Protein AF-A0A1J5VYR6-F1 (afdb_monomer_lite)

pLDDT: mean 88.58, std 11.99, range [33.75, 98.56]

Radius of gyration: 16.96 Å; chains: 1; bounding box: 48×45×44 Å

Sequence (177 aa):
MLTPRQAYAISLQLDLWADTDIAEWLRDPSEPLHEISPFDHFDLRVMMHVGENRAWAEGVRQRCYVISGEIQSGTLPFDRPGPLIDEILIGAALDGAQGLLEDMPELFAKIPSRDGIFDDEHFEIGDDDWDVVAEGFRDACGSDDWEIPLWKWHPLLPWVLTRRPPFTWFDLGGTSE

Secondary structure (DSSP, 8-state):
---HHHHHHHHHHHHHIIIIIHHHHHH---S-GGGSTTGGGS-HHHHHHHTT-HHHHHHHHHHHHHHHHHHHTT--TTSS---HHHHHHHHHHHHHHHHHHHH-GGGTTTSPPEEEEETTEEEEEPTT-HHHHHHHHHHH-S-TTTTTTTSTT-TTHHHHHHHS-GGGTTS------

Foldseek 3Di:
DAWLLLLLLLLVLLCCLLVPFLVVCLVPVPDWPCVTPPNVLFAVVLCVLCGSPNVLSVLLSVLSVVQSVCSVVVNHLLNDQFFLSSLLSSLSSLVSSLVCCVVPVVVCPPPDFDWDADPNDIDGDDPNVSVVVNVVSCVRDPDVCSCVRRDYPRPCVVVCCVVQPSVCSRPRPDDDD

Structure (mmCIF, N/CA/C/O backbone):
data_AF-A0A1J5VYR6-F1
#
_entry.id   AF-A0A1J5VYR6-F1
#
loop_
_atom_site.group_PDB
_atom_site.id
_atom_site.type_symbol
_atom_site.label_atom_id
_atom_site.label_alt_id
_atom_site.label_comp_id
_atom_site.label_asym_id
_atom_site.label_entity_id
_atom_site.label_seq_id
_atom_site.pdbx_PDB_ins_code
_atom_site.Cartn_x
_atom_site.Cartn_y
_atom_site.Cartn_z
_atom_site.occupancy
_atom_site.B_iso_or_equiv
_atom_site.auth_seq_id
_atom_site.auth_comp_id
_atom_site.auth_asym_id
_atom_site.auth_atom_id
_atom_site.pdbx_PDB_model_num
ATOM 1 N N . MET A 1 1 ? 15.113 3.452 -9.839 1.00 70.25 1 MET A N 1
ATOM 2 C CA . MET A 1 1 ? 14.217 3.655 -11.007 1.00 70.25 1 MET A CA 1
ATOM 3 C C . MET A 1 1 ? 13.686 2.280 -11.388 1.00 70.25 1 MET A C 1
ATOM 5 O O . MET A 1 1 ? 14.512 1.436 -11.696 1.00 70.25 1 MET A O 1
ATOM 9 N N . LEU A 1 2 ? 12.374 2.037 -11.303 1.00 83.00 2 LEU A N 1
ATOM 10 C CA . LEU A 1 2 ? 11.783 0.697 -11.476 1.00 83.00 2 LEU A CA 1
ATOM 11 C C . LEU A 1 2 ? 12.037 0.119 -12.881 1.00 83.00 2 LEU A C 1
ATOM 13 O O . LEU A 1 2 ? 11.972 0.853 -13.877 1.00 83.00 2 LEU A O 1
ATOM 17 N N . THR A 1 3 ? 12.298 -1.188 -12.979 1.00 88.25 3 THR A N 1
ATOM 18 C CA . THR A 1 3 ? 12.149 -1.926 -14.245 1.00 88.25 3 THR A CA 1
ATOM 19 C C . THR A 1 3 ? 10.659 -2.167 -14.539 1.00 88.25 3 THR A C 1
ATOM 21 O O . THR A 1 3 ? 9.833 -2.133 -13.621 1.00 88.25 3 THR A O 1
ATOM 24 N N . PRO A 1 4 ? 10.267 -2.437 -15.800 1.00 88.69 4 PRO A N 1
ATOM 25 C CA . PRO A 1 4 ? 8.883 -2.790 -16.125 1.00 88.69 4 PRO A CA 1
ATOM 26 C C . PRO A 1 4 ? 8.361 -4.007 -15.350 1.00 88.69 4 PRO A C 1
ATOM 28 O O . PRO A 1 4 ? 7.185 -4.048 -14.995 1.00 88.69 4 PRO A O 1
ATOM 31 N N . ARG A 1 5 ? 9.224 -4.989 -15.063 1.00 91.38 5 ARG A N 1
ATOM 32 C CA . ARG A 1 5 ? 8.858 -6.188 -14.298 1.00 91.38 5 ARG A CA 1
ATOM 33 C C . ARG A 1 5 ? 8.686 -5.894 -12.816 1.00 91.38 5 ARG A C 1
ATOM 35 O O . ARG A 1 5 ? 7.694 -6.338 -12.254 1.00 91.38 5 ARG A O 1
ATOM 42 N N . GLN A 1 6 ? 9.567 -5.094 -12.216 1.00 91.44 6 GLN A N 1
ATOM 43 C CA . GLN A 1 6 ? 9.409 -4.637 -10.831 1.00 91.44 6 GLN A CA 1
ATOM 44 C C . GLN A 1 6 ? 8.131 -3.809 -10.659 1.00 91.44 6 GLN A C 1
ATOM 46 O O . GLN A 1 6 ? 7.358 -4.042 -9.733 1.00 91.44 6 GLN A O 1
ATOM 51 N N . ALA A 1 7 ? 7.859 -2.886 -11.588 1.00 91.62 7 ALA A N 1
ATOM 52 C CA . ALA A 1 7 ? 6.617 -2.119 -11.595 1.00 91.62 7 ALA A CA 1
ATOM 53 C C . ALA A 1 7 ? 5.395 -3.050 -11.677 1.00 91.62 7 ALA A C 1
ATOM 55 O O . ALA A 1 7 ? 4.474 -2.948 -10.867 1.00 91.62 7 ALA A O 1
ATOM 56 N N . TYR A 1 8 ? 5.416 -4.017 -12.596 1.00 92.31 8 TYR A N 1
ATOM 57 C CA . TYR A 1 8 ? 4.338 -4.992 -12.710 1.00 92.31 8 TYR A CA 1
ATOM 58 C C . TYR A 1 8 ? 4.175 -5.847 -11.444 1.00 92.31 8 TYR A C 1
ATOM 60 O O . TYR A 1 8 ? 3.048 -6.042 -10.998 1.00 92.31 8 TYR A O 1
ATOM 68 N N . ALA A 1 9 ? 5.265 -6.299 -10.822 1.00 94.62 9 ALA A N 1
ATOM 69 C CA . ALA A 1 9 ? 5.223 -7.067 -9.579 1.00 94.62 9 ALA A CA 1
ATOM 70 C C . ALA A 1 9 ? 4.547 -6.285 -8.443 1.00 94.62 9 ALA A C 1
ATOM 72 O O . ALA A 1 9 ? 3.673 -6.822 -7.767 1.00 94.62 9 ALA A O 1
ATOM 73 N N . ILE A 1 10 ? 4.868 -4.994 -8.299 1.00 95.12 10 ILE A N 1
ATOM 74 C CA . ILE A 1 10 ? 4.206 -4.106 -7.331 1.00 95.12 10 ILE A CA 1
ATOM 75 C C . ILE A 1 10 ? 2.705 -4.000 -7.634 1.00 95.12 10 ILE A C 1
ATOM 77 O O . ILE A 1 10 ? 1.891 -4.139 -6.725 1.00 95.12 10 ILE A O 1
ATOM 81 N N . SER A 1 11 ? 2.317 -3.797 -8.901 1.00 95.75 11 SER A N 1
ATOM 82 C CA . SER A 1 11 ? 0.892 -3.735 -9.272 1.00 95.75 11 SER A CA 1
ATOM 83 C C . SER A 1 11 ? 0.151 -5.038 -8.957 1.00 95.75 11 SER A C 1
ATOM 85 O O . SER A 1 11 ? -0.945 -5.001 -8.404 1.00 95.75 11 SER A O 1
ATOM 87 N N . LEU A 1 12 ? 0.781 -6.187 -9.217 1.00 95.94 12 LEU A N 1
ATOM 88 C CA . LEU A 1 12 ? 0.204 -7.501 -8.954 1.00 95.94 12 LEU A CA 1
ATOM 89 C C . LEU A 1 12 ? 0.024 -7.749 -7.451 1.00 95.94 12 LEU A C 1
ATOM 91 O O . LEU A 1 12 ? -1.010 -8.273 -7.045 1.00 95.94 12 LEU A O 1
ATOM 95 N N . GLN A 1 13 ? 0.992 -7.336 -6.629 1.00 97.50 13 GLN A N 1
ATOM 96 C CA . GLN A 1 13 ? 0.893 -7.419 -5.172 1.00 97.50 13 GLN A CA 1
ATOM 97 C C . GLN A 1 13 ? -0.279 -6.581 -4.635 1.00 97.50 13 GLN A C 1
ATOM 99 O O . GLN A 1 13 ? -1.040 -7.039 -3.784 1.00 97.50 13 GLN A O 1
ATOM 104 N N . LEU A 1 14 ? -0.455 -5.363 -5.157 1.00 98.00 14 LEU A N 1
ATOM 105 C CA . LEU A 1 14 ? -1.561 -4.480 -4.778 1.00 98.00 14 LEU A CA 1
ATOM 106 C C . LEU A 1 14 ? -2.923 -5.051 -5.197 1.00 98.00 14 LEU A C 1
ATOM 108 O O . LEU A 1 14 ? -3.868 -5.003 -4.407 1.00 98.00 14 LEU A O 1
ATOM 112 N N . ASP A 1 15 ? -3.023 -5.603 -6.410 1.00 98.06 15 ASP A N 1
ATOM 113 C CA . ASP A 1 15 ? -4.240 -6.261 -6.900 1.00 98.06 15 ASP A CA 1
ATOM 114 C C . ASP A 1 15 ? -4.579 -7.498 -6.054 1.00 98.06 15 ASP A C 1
ATOM 116 O O . ASP A 1 15 ? -5.738 -7.677 -5.679 1.00 98.06 15 ASP A O 1
ATOM 120 N N . LEU A 1 16 ? -3.579 -8.309 -5.679 1.00 97.62 16 LEU A N 1
ATOM 121 C CA . LEU A 1 16 ? -3.767 -9.478 -4.815 1.00 97.62 16 LEU A CA 1
ATOM 122 C C . LEU A 1 16 ? -4.393 -9.080 -3.474 1.00 97.62 16 LEU A C 1
ATOM 124 O O . LEU A 1 16 ? -5.437 -9.625 -3.109 1.00 97.62 16 LEU A O 1
ATOM 128 N N . TRP A 1 17 ? -3.816 -8.084 -2.798 1.00 98.38 17 TRP A N 1
ATOM 129 C CA . TRP A 1 17 ? -4.375 -7.549 -1.557 1.00 98.38 17 TRP A CA 1
ATOM 130 C C . TRP A 1 17 ? -5.802 -7.036 -1.739 1.00 98.38 17 TRP A C 1
ATOM 132 O O . TRP A 1 17 ? -6.675 -7.277 -0.903 1.00 98.38 17 TRP A O 1
ATOM 142 N N . ALA A 1 18 ? -6.061 -6.312 -2.827 1.00 98.44 18 ALA A N 1
ATOM 143 C CA . ALA A 1 18 ? -7.354 -5.685 -3.052 1.00 98.44 18 ALA A CA 1
ATOM 144 C C . ALA A 1 18 ? -8.468 -6.693 -3.370 1.00 98.44 18 ALA A C 1
ATOM 146 O O . ALA A 1 18 ? -9.594 -6.527 -2.889 1.00 98.44 18 ALA A O 1
ATOM 147 N N . ASP A 1 19 ? -8.173 -7.705 -4.186 1.00 98.31 19 ASP A N 1
ATOM 148 C CA . ASP A 1 19 ? -9.143 -8.682 -4.691 1.00 98.31 19 ASP A CA 1
ATOM 149 C C . ASP A 1 19 ? -9.288 -9.917 -3.802 1.00 98.31 19 ASP A C 1
ATOM 151 O O . ASP A 1 19 ? -10.362 -10.529 -3.793 1.00 98.31 19 ASP A O 1
ATOM 155 N N . THR A 1 20 ? -8.241 -10.261 -3.050 1.00 97.56 20 THR A N 1
ATOM 156 C CA . THR A 1 20 ? -8.206 -11.444 -2.184 1.00 97.56 20 THR A CA 1
ATOM 157 C C . THR A 1 20 ? -8.299 -11.014 -0.728 1.00 97.56 20 THR A C 1
ATOM 159 O O . THR A 1 20 ? -9.391 -11.041 -0.167 1.00 97.56 20 THR A O 1
ATOM 162 N N . ASP A 1 21 ? -7.211 -10.523 -0.137 1.00 98.06 21 ASP A N 1
ATOM 163 C CA . ASP A 1 21 ? -7.098 -10.373 1.319 1.00 98.06 21 ASP A CA 1
ATOM 164 C C . ASP A 1 21 ? -8.136 -9.400 1.898 1.00 98.06 21 ASP A C 1
ATOM 166 O O . ASP A 1 21 ? -8.979 -9.761 2.729 1.00 98.06 21 ASP A O 1
ATOM 170 N N . ILE A 1 22 ? -8.157 -8.160 1.401 1.00 98.44 22 ILE A N 1
ATOM 171 C CA . ILE A 1 22 ? -9.054 -7.126 1.925 1.00 98.44 22 ILE A CA 1
ATOM 172 C C . ILE A 1 22 ? -10.508 -7.425 1.533 1.00 98.44 22 ILE A C 1
ATOM 174 O O . ILE A 1 22 ? -11.424 -7.228 2.335 1.00 98.44 22 ILE A O 1
ATOM 178 N N . ALA A 1 23 ? -10.753 -7.902 0.308 1.00 98.31 23 ALA A N 1
ATOM 179 C CA . ALA A 1 23 ? -12.104 -8.215 -0.159 1.00 98.31 23 ALA A CA 1
ATOM 180 C C . ALA A 1 23 ? -12.738 -9.383 0.611 1.00 98.31 23 ALA A C 1
ATOM 182 O O . ALA A 1 23 ? -13.943 -9.348 0.891 1.00 98.31 23 ALA A O 1
ATOM 183 N N . GLU A 1 24 ? -11.957 -10.411 0.944 1.00 98.06 24 GLU A N 1
ATOM 184 C CA . GLU A 1 24 ? -12.406 -11.539 1.757 1.00 98.06 24 GLU A CA 1
ATOM 185 C C . GLU A 1 24 ? -12.702 -11.100 3.184 1.00 98.06 24 GLU A C 1
ATOM 187 O O . GLU A 1 24 ? -13.819 -11.333 3.655 1.00 98.06 24 GLU A O 1
ATOM 192 N N . TRP A 1 25 ? -11.793 -10.358 3.819 1.00 98.44 25 TRP A N 1
ATOM 193 C CA . TRP A 1 25 ? -12.023 -9.837 5.165 1.00 98.44 25 TRP A CA 1
ATOM 194 C C . TRP A 1 25 ? -13.240 -8.901 5.232 1.00 98.44 25 TRP A C 1
ATOM 196 O O . TRP A 1 25 ? -14.069 -8.987 6.138 1.00 98.44 25 TRP A O 1
ATOM 206 N N . LEU A 1 26 ? -13.441 -8.036 4.233 1.00 98.25 26 LEU A N 1
ATOM 207 C CA . LEU A 1 26 ? -14.637 -7.189 4.162 1.00 98.25 26 LEU A CA 1
ATOM 208 C C . LEU A 1 26 ? -15.927 -8.006 4.018 1.00 98.25 26 LEU A C 1
ATOM 210 O O . LEU A 1 26 ? -16.990 -7.561 4.467 1.00 98.25 26 LEU A O 1
ATOM 214 N N . ARG A 1 27 ? -15.876 -9.176 3.381 1.00 98.00 27 ARG A N 1
ATOM 215 C CA . ARG A 1 27 ? -17.030 -10.074 3.257 1.00 98.00 27 ARG A CA 1
ATOM 216 C C . ARG A 1 27 ? -17.309 -10.790 4.576 1.00 98.00 27 ARG A C 1
ATOM 218 O O . ARG A 1 27 ? -18.474 -10.849 4.975 1.00 98.00 27 ARG A O 1
ATOM 225 N N . ASP A 1 28 ? -16.266 -11.284 5.233 1.00 97.06 28 ASP A N 1
ATOM 226 C CA . ASP A 1 28 ? -16.336 -12.028 6.490 1.00 97.06 28 ASP A CA 1
ATOM 227 C C . ASP A 1 28 ? -15.169 -11.657 7.432 1.00 97.06 28 ASP A C 1
ATOM 229 O O . ASP A 1 28 ? -14.109 -12.282 7.378 1.00 97.06 28 ASP A O 1
ATOM 233 N N . PRO A 1 29 ? -15.341 -10.647 8.310 1.00 94.75 29 PRO A N 1
ATOM 234 C CA . PRO A 1 29 ? -14.281 -10.149 9.190 1.00 94.75 29 PRO A CA 1
ATOM 235 C C . PRO A 1 29 ? -14.165 -11.016 10.452 1.00 94.75 29 PRO A C 1
ATOM 237 O O . PRO A 1 29 ? -14.373 -10.547 11.574 1.00 94.75 29 PRO A O 1
ATOM 240 N N . SER A 1 30 ? -13.940 -12.315 10.260 1.00 94.06 30 SER A N 1
ATOM 241 C CA . SER A 1 30 ? -13.809 -13.287 11.350 1.00 94.06 30 SER A CA 1
ATOM 242 C C . SER A 1 30 ? -12.412 -13.280 11.979 1.00 94.06 30 SER A C 1
ATOM 244 O O . SER A 1 30 ? -12.282 -13.529 13.180 1.00 94.06 30 SER A O 1
ATOM 246 N N . GLU A 1 31 ? -11.395 -12.939 11.190 1.00 96.00 31 GLU A N 1
ATOM 247 C CA . GLU A 1 31 ? -10.009 -12.752 11.620 1.00 96.00 31 GLU A CA 1
ATOM 248 C C . GLU A 1 31 ? -9.728 -11.271 11.951 1.00 96.00 31 GLU A C 1
ATOM 250 O O . GLU A 1 31 ? -10.352 -10.379 11.364 1.00 96.00 31 GLU A O 1
ATOM 255 N N . PRO A 1 32 ? -8.824 -10.969 12.902 1.00 97.31 32 PRO A N 1
ATOM 256 C CA . PRO A 1 32 ? -8.449 -9.591 13.216 1.00 97.31 32 PRO A CA 1
ATOM 257 C C . PRO A 1 32 ? -7.798 -8.894 12.017 1.00 97.31 32 PRO A C 1
ATOM 259 O O . PRO A 1 32 ? -6.884 -9.444 11.411 1.00 97.31 32 PRO A O 1
ATOM 262 N N . LEU A 1 33 ? -8.176 -7.645 11.727 1.00 97.56 33 LEU A N 1
ATOM 263 C CA . LEU A 1 33 ? -7.665 -6.912 10.561 1.00 97.56 33 LEU A CA 1
ATOM 264 C C . LEU A 1 33 ? -6.135 -6.850 10.516 1.00 97.56 33 LEU A C 1
ATOM 266 O O . LEU A 1 33 ? -5.556 -6.945 9.448 1.00 97.56 33 LEU A O 1
ATOM 270 N N . HIS A 1 34 ? -5.475 -6.707 11.668 1.00 97.25 34 HIS A N 1
ATOM 271 C CA . HIS A 1 34 ? -4.012 -6.620 11.767 1.00 97.25 34 HIS A CA 1
ATOM 272 C C . HIS A 1 34 ? -3.263 -7.926 11.449 1.00 97.25 34 HIS A C 1
ATOM 274 O O . HIS A 1 34 ? -2.035 -7.928 11.494 1.00 97.25 34 HIS A O 1
ATOM 280 N N . GLU A 1 35 ? -3.977 -9.021 11.188 1.00 97.31 35 GLU A N 1
ATOM 281 C CA . GLU A 1 35 ? -3.422 -10.296 10.718 1.00 97.31 35 GLU A CA 1
ATOM 282 C C . GLU A 1 35 ? -3.633 -10.489 9.204 1.00 97.31 35 GLU A C 1
ATOM 284 O O . GLU A 1 35 ? -3.132 -11.455 8.640 1.00 97.31 35 GLU A O 1
ATOM 289 N N . ILE A 1 36 ? -4.340 -9.566 8.541 1.00 98.00 36 ILE A N 1
ATOM 290 C CA . ILE A 1 36 ? -4.674 -9.627 7.113 1.00 98.00 36 ILE A CA 1
ATOM 291 C C . ILE A 1 36 ? -3.746 -8.711 6.323 1.00 98.00 36 ILE A C 1
ATOM 293 O O . ILE A 1 36 ? -3.531 -7.568 6.723 1.00 98.00 36 ILE A O 1
ATOM 297 N N . SER A 1 37 ? -3.241 -9.144 5.170 1.00 97.56 37 SER A N 1
ATOM 298 C CA . SER A 1 37 ? -2.425 -8.272 4.324 1.00 97.56 37 SER A CA 1
ATOM 299 C C . SER A 1 37 ? -3.251 -7.168 3.633 1.00 97.56 37 SER A C 1
ATOM 301 O O . SER A 1 37 ? -4.413 -7.380 3.281 1.00 97.56 37 SER A O 1
ATOM 303 N N . PRO A 1 38 ? -2.696 -5.952 3.450 1.00 97.56 38 PRO A N 1
ATOM 304 C CA . PRO A 1 38 ? -1.348 -5.522 3.839 1.00 97.56 38 PRO A CA 1
ATOM 305 C C . PRO A 1 38 ? -1.216 -5.088 5.306 1.00 97.56 38 PRO A C 1
ATOM 307 O O . PRO A 1 38 ? -0.172 -4.580 5.707 1.00 97.56 38 PRO A O 1
ATOM 310 N N . PHE A 1 39 ? -2.278 -5.172 6.102 1.00 97.88 39 PHE A N 1
ATOM 311 C CA . PHE A 1 39 ? -2.342 -4.586 7.440 1.00 97.88 39 PHE A CA 1
ATOM 312 C C . PHE A 1 39 ? -1.386 -5.241 8.447 1.00 97.88 39 PHE A C 1
ATOM 314 O O . PHE A 1 39 ? -0.930 -4.577 9.380 1.00 97.88 39 PHE A O 1
ATOM 321 N N . ASP A 1 40 ? -1.029 -6.502 8.236 1.00 96.88 40 ASP A N 1
ATOM 322 C CA . ASP A 1 40 ? -0.006 -7.243 8.983 1.00 96.88 40 ASP A CA 1
ATOM 323 C C . ASP A 1 40 ? 1.407 -6.636 8.872 1.00 96.88 40 ASP A C 1
ATOM 325 O O . ASP A 1 40 ? 2.218 -6.736 9.808 1.00 96.88 40 ASP A O 1
ATOM 329 N N . HIS A 1 41 ? 1.692 -5.896 7.799 1.00 96.75 41 HIS A N 1
ATOM 330 C CA . HIS A 1 41 ? 2.932 -5.130 7.666 1.00 96.75 41 HIS A CA 1
ATOM 331 C C . HIS A 1 41 ? 2.981 -3.931 8.627 1.00 96.75 41 HIS A C 1
ATOM 333 O O . HIS A 1 41 ? 4.052 -3.585 9.134 1.00 96.75 41 HIS A O 1
ATOM 339 N N . PHE A 1 42 ? 1.841 -3.348 8.998 1.00 97.06 42 PHE A N 1
ATOM 340 C CA . PHE A 1 42 ? 1.784 -2.143 9.827 1.00 97.06 42 PHE A CA 1
ATOM 341 C C . PHE A 1 42 ? 2.144 -2.451 11.288 1.00 97.06 42 PHE A C 1
ATOM 343 O O . PHE A 1 42 ? 1.857 -3.520 11.835 1.00 97.06 42 PHE A O 1
ATOM 350 N N . ASP A 1 43 ? 2.795 -1.512 11.970 1.00 97.12 43 ASP A N 1
ATOM 351 C CA . ASP A 1 43 ? 2.987 -1.590 13.417 1.00 97.12 43 ASP A CA 1
ATOM 352 C C . ASP A 1 43 ? 1.619 -1.684 14.110 1.00 97.12 43 ASP A C 1
ATOM 354 O O . ASP A 1 43 ? 0.695 -0.924 13.813 1.00 97.12 43 ASP A O 1
ATOM 358 N N . LEU A 1 44 ? 1.494 -2.597 15.077 1.00 96.69 44 LEU A N 1
ATOM 359 C CA . LEU A 1 44 ? 0.236 -2.853 15.778 1.00 96.69 44 LEU A CA 1
ATOM 360 C C . LEU A 1 44 ? -0.359 -1.580 16.403 1.00 96.69 44 LEU A C 1
ATOM 362 O O . LEU A 1 44 ? -1.575 -1.454 16.506 1.00 96.69 44 LEU A O 1
ATOM 366 N N . ARG A 1 45 ? 0.466 -0.599 16.788 1.00 97.00 45 ARG A N 1
ATOM 367 C CA . ARG A 1 45 ? -0.001 0.689 17.322 1.00 97.00 45 ARG A CA 1
ATOM 368 C C . ARG A 1 45 ? -0.737 1.518 16.270 1.00 97.00 45 ARG A C 1
ATOM 370 O O . ARG A 1 45 ? -1.643 2.255 16.649 1.00 97.00 45 ARG A O 1
ATOM 377 N N . VAL A 1 46 ? -0.401 1.396 14.983 1.00 97.12 46 VAL A N 1
ATOM 378 C CA . VAL A 1 46 ? -1.214 1.945 13.882 1.00 97.12 46 VAL A CA 1
ATOM 379 C C . VAL A 1 46 ? -2.560 1.234 13.858 1.00 97.12 46 VAL A C 1
ATOM 381 O O . VAL A 1 46 ? -3.605 1.883 13.899 1.00 97.12 46 VAL A O 1
ATOM 384 N N . MET A 1 47 ? -2.529 -0.100 13.880 1.00 97.50 47 MET A N 1
ATOM 385 C CA . MET A 1 47 ? -3.732 -0.926 13.807 1.00 97.50 47 MET A CA 1
ATOM 386 C C . MET A 1 47 ? -4.676 -0.697 14.990 1.00 97.50 47 MET A C 1
ATOM 388 O O . MET A 1 47 ? -5.887 -0.681 14.813 1.00 97.50 47 MET A O 1
ATOM 392 N N . MET A 1 48 ? -4.157 -0.385 16.179 1.00 95.88 48 MET A N 1
ATOM 393 C CA . MET A 1 48 ? -4.968 0.020 17.334 1.00 95.88 48 MET A CA 1
ATOM 394 C C . MET A 1 48 ? -5.727 1.341 17.124 1.00 95.88 48 MET A C 1
ATOM 396 O O . MET A 1 48 ? -6.774 1.531 17.739 1.00 95.88 48 MET A O 1
ATOM 400 N N . HIS A 1 49 ? -5.226 2.261 16.289 1.00 95.81 49 HIS A N 1
ATOM 401 C CA . HIS A 1 49 ? -5.920 3.525 16.003 1.00 95.81 49 HIS A CA 1
ATOM 402 C C . HIS A 1 49 ? -7.078 3.334 15.024 1.00 95.81 49 HIS A C 1
ATOM 404 O O . HIS A 1 49 ? -8.110 3.988 15.172 1.00 95.81 49 HIS A O 1
ATOM 410 N N . VAL A 1 50 ? -6.913 2.458 14.030 1.00 95.44 50 VAL A N 1
ATOM 411 C CA . VAL A 1 50 ? -7.962 2.177 13.037 1.00 95.44 50 VAL A CA 1
ATOM 412 C C . VAL A 1 50 ? -8.946 1.117 13.529 1.00 95.44 50 VAL A C 1
ATOM 414 O O . VAL A 1 50 ? -10.131 1.192 13.208 1.00 95.44 50 VAL A O 1
ATOM 417 N N . GLY A 1 51 ? -8.483 0.179 14.357 1.00 93.19 51 GLY A N 1
ATOM 418 C CA . GLY A 1 51 ? -9.241 -0.982 14.813 1.00 93.19 51 GLY A CA 1
ATOM 419 C C . GLY A 1 51 ? -9.740 -1.830 13.642 1.00 93.19 51 GLY A C 1
ATOM 420 O O . GLY A 1 51 ? -9.127 -1.878 12.584 1.00 93.19 51 GLY A O 1
ATOM 421 N N . GLU A 1 52 ? -10.914 -2.433 13.807 1.00 95.06 52 GLU A N 1
ATOM 422 C CA . GLU A 1 52 ? -11.592 -3.237 12.777 1.00 95.06 52 GLU A CA 1
ATOM 423 C C . GLU A 1 52 ? -12.459 -2.361 11.840 1.00 95.06 52 GLU A C 1
ATOM 425 O O . GLU A 1 52 ? -13.583 -2.713 11.462 1.00 95.06 52 GLU A O 1
ATOM 430 N N . ASN A 1 53 ? -12.004 -1.141 11.525 1.00 97.38 53 ASN A N 1
ATOM 431 C CA . ASN A 1 53 ? -12.802 -0.179 10.766 1.00 97.38 53 ASN A CA 1
ATOM 432 C C . ASN A 1 53 ? -12.877 -0.552 9.279 1.00 97.38 53 ASN A C 1
ATOM 434 O O . ASN A 1 53 ? -11.988 -0.257 8.483 1.00 97.38 53 ASN A O 1
ATOM 438 N N . ARG A 1 54 ? -14.025 -1.111 8.892 1.00 97.62 54 ARG A N 1
ATOM 439 C CA . ARG A 1 54 ? -14.321 -1.536 7.517 1.00 97.62 54 ARG A CA 1
ATOM 440 C C . ARG A 1 54 ? -14.263 -0.420 6.478 1.00 97.62 54 ARG A C 1
ATOM 442 O O . ARG A 1 54 ? -13.890 -0.687 5.345 1.00 97.62 54 ARG A O 1
ATOM 449 N N . ALA A 1 55 ? -14.639 0.809 6.831 1.00 97.62 55 ALA A N 1
ATOM 450 C CA . ALA A 1 55 ? -14.577 1.927 5.890 1.00 97.62 55 ALA A CA 1
ATOM 451 C C . ALA A 1 55 ? -13.125 2.339 5.613 1.00 97.62 55 ALA A C 1
ATOM 453 O O . ALA A 1 55 ? -12.790 2.681 4.484 1.00 97.62 55 ALA A O 1
ATOM 454 N N . TRP A 1 56 ? -12.264 2.265 6.631 1.00 98.06 56 TRP A N 1
ATOM 455 C CA . TRP A 1 56 ? -10.832 2.505 6.475 1.00 98.06 56 TRP A CA 1
ATOM 456 C C . TRP A 1 56 ? -10.173 1.398 5.638 1.00 98.06 56 TRP A C 1
ATOM 458 O O . TRP A 1 56 ? -9.465 1.711 4.685 1.00 98.06 56 TRP A O 1
ATOM 468 N N . ALA A 1 57 ? -10.487 0.125 5.913 1.00 98.38 57 ALA A N 1
ATOM 469 C CA . ALA A 1 57 ? -10.002 -1.013 5.124 1.00 98.38 57 ALA A CA 1
ATOM 470 C C . ALA A 1 57 ? -10.462 -0.951 3.654 1.00 98.38 57 ALA A C 1
ATOM 472 O O . ALA A 1 57 ? -9.657 -1.142 2.746 1.00 98.38 57 ALA A O 1
ATOM 473 N N . GLU A 1 58 ? -11.728 -0.605 3.398 1.00 98.50 58 GLU A N 1
ATOM 474 C CA . GLU A 1 58 ? -12.218 -0.353 2.035 1.00 98.50 58 GLU A CA 1
ATOM 475 C C . GLU A 1 58 ? -11.499 0.842 1.391 1.00 98.50 58 GLU A C 1
ATOM 477 O O . GLU A 1 58 ? -11.172 0.794 0.211 1.00 98.50 58 GLU A O 1
ATOM 482 N N . GLY A 1 59 ? -11.181 1.891 2.155 1.00 98.19 59 GLY A N 1
ATOM 483 C CA . GLY A 1 59 ? -10.343 2.993 1.682 1.00 98.19 59 GLY A CA 1
ATOM 484 C C . GLY A 1 59 ? -8.974 2.512 1.199 1.00 98.19 59 GLY A C 1
ATOM 485 O O . GLY A 1 59 ? -8.561 2.865 0.096 1.00 98.19 59 GLY A O 1
ATOM 486 N N . VAL A 1 60 ? -8.299 1.662 1.981 1.00 98.38 60 VAL A N 1
ATOM 487 C CA . VAL A 1 60 ? -7.019 1.044 1.594 1.00 98.38 60 VAL A CA 1
ATOM 488 C C . VAL A 1 60 ? -7.174 0.212 0.323 1.00 98.38 60 VAL A C 1
ATOM 490 O O . VAL A 1 60 ? -6.416 0.407 -0.624 1.00 98.38 60 VAL A O 1
ATOM 493 N N . ARG A 1 61 ? -8.212 -0.626 0.247 1.00 98.56 61 ARG A N 1
ATOM 494 C CA . ARG A 1 61 ? -8.523 -1.422 -0.948 1.00 98.56 61 ARG A CA 1
ATOM 495 C C . ARG A 1 61 ? -8.682 -0.563 -2.201 1.00 98.56 61 ARG A C 1
ATOM 497 O O . ARG A 1 61 ? -8.121 -0.879 -3.246 1.00 98.56 61 ARG A O 1
ATOM 504 N N . GLN A 1 62 ? -9.418 0.543 -2.102 1.00 98.19 62 GLN A N 1
ATOM 505 C CA . GLN A 1 62 ? -9.592 1.471 -3.220 1.00 98.19 62 GLN A CA 1
ATOM 506 C C . GLN A 1 62 ? -8.268 2.119 -3.639 1.00 98.19 62 GLN A C 1
ATOM 508 O O . GLN A 1 62 ? -8.042 2.327 -4.831 1.00 98.19 62 GLN A O 1
ATOM 513 N N . ARG A 1 63 ? -7.370 2.415 -2.691 1.00 97.00 63 ARG A N 1
ATOM 514 C CA . ARG A 1 63 ? -6.033 2.930 -3.022 1.00 97.00 63 ARG A CA 1
ATOM 515 C C . ARG A 1 63 ? -5.176 1.896 -3.741 1.00 97.00 63 ARG A C 1
ATOM 517 O O . ARG A 1 63 ? -4.540 2.277 -4.718 1.00 97.00 63 ARG A O 1
ATOM 524 N N . CYS A 1 64 ? -5.225 0.620 -3.357 1.00 98.00 64 CYS A N 1
ATOM 525 C CA . CYS A 1 64 ? -4.536 -0.446 -4.091 1.00 98.00 64 CYS A CA 1
ATOM 526 C C . CYS A 1 64 ? -4.919 -0.452 -5.581 1.00 98.00 64 CYS A C 1
ATOM 528 O O . CYS A 1 64 ? -4.031 -0.407 -6.429 1.00 98.00 64 CYS A O 1
ATOM 530 N N . TYR A 1 65 ? -6.218 -0.391 -5.909 1.00 97.75 65 TYR A N 1
ATOM 531 C CA . TYR A 1 65 ? -6.666 -0.327 -7.308 1.00 97.75 65 TYR A CA 1
ATOM 532 C C . TYR A 1 65 ? -6.199 0.936 -8.035 1.00 97.75 65 TYR A C 1
ATOM 534 O O . TYR A 1 65 ? -5.842 0.871 -9.211 1.00 97.75 65 TYR A O 1
ATOM 542 N N . VAL A 1 66 ? -6.208 2.093 -7.363 1.00 95.50 66 VAL A N 1
ATOM 543 C CA . VAL A 1 66 ? -5.733 3.346 -7.970 1.00 95.50 66 VAL A CA 1
ATOM 544 C C . VAL A 1 66 ? -4.251 3.242 -8.317 1.00 95.50 66 VAL A C 1
ATOM 546 O O . VAL A 1 66 ? -3.882 3.520 -9.453 1.00 95.50 66 VAL A O 1
ATOM 549 N N . ILE A 1 67 ? -3.419 2.810 -7.369 1.00 95.12 67 ILE A N 1
ATOM 550 C CA . ILE A 1 67 ? -1.968 2.713 -7.561 1.00 95.12 67 ILE A CA 1
ATOM 551 C C . ILE A 1 67 ? -1.645 1.649 -8.618 1.00 95.12 67 ILE A C 1
ATOM 553 O O . ILE A 1 67 ? -0.856 1.904 -9.525 1.00 95.12 67 ILE A O 1
ATOM 557 N N . SER A 1 68 ? -2.289 0.481 -8.554 1.00 96.06 68 SER A N 1
ATOM 558 C CA . SER A 1 68 ? -2.117 -0.581 -9.551 1.00 96.06 68 SER A CA 1
ATOM 559 C C . SER A 1 68 ? -2.487 -0.103 -10.959 1.00 96.06 68 SER A C 1
ATOM 561 O O . SER A 1 68 ? -1.683 -0.216 -11.887 1.00 96.06 68 SER A O 1
ATOM 563 N N . GLY A 1 69 ? -3.657 0.525 -11.122 1.00 94.81 69 GLY A N 1
ATOM 564 C CA . GLY A 1 69 ? -4.096 1.061 -12.412 1.00 94.81 69 GLY A CA 1
ATOM 565 C C . GLY A 1 69 ? -3.167 2.147 -12.962 1.00 94.81 69 GLY A C 1
ATOM 566 O O . GLY A 1 69 ? -2.920 2.204 -14.169 1.00 94.81 69 GLY A O 1
ATOM 567 N N . GLU A 1 70 ? -2.603 2.984 -12.092 1.00 93.50 70 GLU A N 1
ATOM 568 C CA . GLU A 1 70 ? -1.600 3.981 -12.469 1.00 93.50 70 GLU A CA 1
ATOM 569 C C . GLU A 1 70 ? -0.322 3.328 -12.992 1.00 93.50 70 GLU A C 1
ATOM 571 O O . GLU A 1 70 ? 0.098 3.649 -14.109 1.00 93.50 70 GLU A O 1
ATOM 576 N N . ILE A 1 71 ? 0.224 2.350 -12.266 1.00 92.38 71 ILE A N 1
ATOM 577 C CA . ILE A 1 71 ? 1.408 1.592 -12.686 1.00 92.38 71 ILE A CA 1
ATOM 578 C C . ILE A 1 71 ? 1.169 0.919 -14.041 1.00 92.38 71 ILE A C 1
ATOM 580 O O . ILE A 1 71 ? 1.989 1.044 -14.953 1.00 92.38 71 ILE A O 1
ATOM 584 N N . GLN A 1 72 ? 0.022 0.260 -14.208 1.00 90.00 72 GLN A N 1
ATOM 585 C CA . GLN A 1 72 ? -0.355 -0.403 -15.460 1.00 90.00 72 GLN A CA 1
ATOM 586 C C . GLN A 1 72 ? -0.497 0.585 -16.629 1.00 90.00 72 GLN A C 1
ATOM 588 O O . GLN A 1 72 ? -0.241 0.228 -17.780 1.00 90.00 72 GLN A O 1
ATOM 593 N N . SER A 1 73 ? -0.869 1.837 -16.350 1.00 89.62 73 SER A N 1
ATOM 594 C CA . SER A 1 73 ? -0.933 2.915 -17.346 1.00 89.62 73 SER A CA 1
ATOM 595 C C . SER A 1 73 ? 0.420 3.583 -17.635 1.00 89.62 73 SER A C 1
ATOM 597 O O . SER A 1 73 ? 0.497 4.458 -18.500 1.00 89.62 73 SER A O 1
ATOM 599 N N . GLY A 1 74 ? 1.484 3.170 -16.940 1.00 87.19 74 GLY A N 1
ATOM 600 C CA . GLY A 1 74 ? 2.837 3.705 -17.083 1.00 87.19 74 GLY A CA 1
ATOM 601 C C . GLY A 1 74 ? 3.161 4.879 -16.159 1.00 87.19 74 GLY A C 1
ATOM 602 O O . GLY A 1 74 ? 4.218 5.481 -16.323 1.00 87.19 74 GLY A O 1
ATOM 603 N N . THR A 1 75 ? 2.280 5.208 -15.210 1.00 87.69 75 THR A N 1
ATOM 604 C CA . THR A 1 75 ? 2.561 6.187 -14.152 1.00 87.69 75 THR A CA 1
ATOM 605 C C . THR A 1 75 ? 3.188 5.452 -12.984 1.00 87.69 75 THR A C 1
ATOM 607 O O . THR A 1 75 ? 2.541 4.617 -12.355 1.00 87.69 75 THR A O 1
ATOM 610 N N . LEU A 1 76 ? 4.450 5.738 -12.689 1.00 82.00 76 LEU A N 1
ATOM 611 C CA . LEU A 1 76 ? 5.098 5.135 -11.539 1.00 82.00 76 LEU A CA 1
ATOM 612 C C . LEU A 1 76 ? 4.599 5.793 -10.247 1.00 82.00 76 LEU A C 1
ATOM 614 O O . LEU A 1 76 ? 4.194 6.958 -10.260 1.00 82.00 76 LEU A O 1
ATOM 618 N N . PRO A 1 77 ? 4.658 5.083 -9.109 1.00 66.81 77 PRO A N 1
ATOM 619 C CA . PRO A 1 77 ? 4.033 5.550 -7.873 1.00 66.81 77 PRO A CA 1
ATOM 620 C C . PRO A 1 77 ? 4.583 6.873 -7.300 1.00 66.81 77 PRO A C 1
ATOM 622 O O . PRO A 1 77 ? 3.990 7.452 -6.398 1.00 66.81 77 PRO A O 1
ATOM 625 N N . PHE A 1 78 ? 5.698 7.362 -7.842 1.00 70.25 78 PHE A N 1
ATOM 626 C CA . PHE A 1 78 ? 6.404 8.593 -7.469 1.00 70.25 78 PHE A CA 1
ATOM 627 C C . PHE A 1 78 ? 6.391 9.665 -8.576 1.00 70.25 78 PHE A C 1
ATOM 629 O O . PHE A 1 78 ? 6.950 10.745 -8.400 1.00 70.25 78 PHE A O 1
ATOM 636 N N . ASP A 1 79 ? 5.732 9.413 -9.712 1.00 78.69 79 ASP A N 1
ATOM 637 C CA . ASP A 1 79 ? 5.612 10.400 -10.796 1.00 78.69 79 ASP A CA 1
ATOM 638 C C . ASP A 1 79 ? 4.625 11.532 -10.452 1.00 78.69 79 ASP A C 1
ATOM 640 O O . ASP A 1 79 ? 4.570 12.555 -11.142 1.00 78.69 79 ASP A O 1
ATOM 644 N N . ARG A 1 80 ? 3.834 11.371 -9.382 1.00 80.25 80 ARG A N 1
ATOM 645 C CA . ARG A 1 80 ? 2.864 12.366 -8.916 1.00 80.25 80 ARG A CA 1
ATOM 646 C C . ARG A 1 80 ? 2.825 12.466 -7.390 1.00 80.25 80 ARG A C 1
ATOM 648 O O . ARG A 1 80 ? 3.033 11.467 -6.708 1.00 80.25 80 ARG A O 1
ATOM 655 N N . PRO A 1 81 ? 2.447 13.634 -6.839 1.00 80.00 81 PRO A N 1
ATOM 656 C CA . PRO A 1 81 ? 2.055 13.709 -5.440 1.00 80.00 81 PRO A CA 1
ATOM 657 C C . PRO A 1 81 ? 0.810 12.843 -5.189 1.00 80.00 81 PRO A C 1
ATOM 659 O O . PRO A 1 81 ? -0.113 12.785 -6.013 1.00 80.00 81 PRO A O 1
ATOM 662 N N . GLY A 1 82 ? 0.780 12.185 -4.035 1.00 85.19 82 GLY A N 1
ATOM 663 C CA . GLY A 1 82 ? -0.320 11.342 -3.580 1.00 85.19 82 GLY A CA 1
ATOM 664 C C . GLY A 1 82 ? -0.586 11.499 -2.084 1.00 85.19 82 GLY A C 1
ATOM 665 O O . GLY A 1 82 ? 0.130 12.231 -1.397 1.00 85.19 82 GLY A O 1
ATOM 666 N N . PRO A 1 83 ? -1.653 10.869 -1.577 1.00 91.75 83 PRO A N 1
ATOM 667 C CA . PRO A 1 83 ? -1.877 10.762 -0.145 1.00 91.75 83 PRO A CA 1
ATOM 668 C C . PRO A 1 83 ? -0.811 9.853 0.496 1.00 91.75 83 PRO A C 1
ATOM 670 O O . PRO A 1 83 ? -0.300 8.941 -0.151 1.00 91.75 83 PRO A O 1
ATOM 673 N N . LEU A 1 84 ? -0.509 10.065 1.781 1.00 92.69 84 LEU A N 1
ATOM 674 C CA . LEU A 1 84 ? 0.525 9.313 2.516 1.00 92.69 84 LEU A CA 1
ATOM 675 C C . LEU A 1 84 ? 0.308 7.791 2.462 1.00 92.69 84 LEU A C 1
ATOM 677 O O . LEU A 1 84 ? 1.266 7.025 2.417 1.00 92.69 84 LEU A O 1
ATOM 681 N N . ILE A 1 85 ? -0.948 7.340 2.457 1.00 95.25 85 ILE A N 1
ATOM 682 C CA . ILE A 1 85 ? -1.259 5.911 2.370 1.00 95.25 85 ILE A CA 1
ATOM 683 C C . ILE A 1 85 ? -0.709 5.262 1.093 1.00 95.25 85 ILE A C 1
ATOM 685 O O . ILE A 1 85 ? -0.354 4.091 1.146 1.00 95.25 85 ILE A O 1
ATOM 689 N N . ASP A 1 86 ? -0.589 5.994 -0.022 1.00 94.31 86 ASP A N 1
ATOM 690 C CA . ASP A 1 86 ? 0.002 5.443 -1.246 1.00 94.31 86 ASP A CA 1
ATOM 691 C C . ASP A 1 86 ? 1.459 5.059 -0.989 1.00 94.31 86 ASP A C 1
ATOM 693 O O . ASP A 1 86 ? 1.847 3.923 -1.250 1.00 94.31 86 ASP A O 1
ATOM 697 N N . GLU A 1 87 ? 2.235 5.980 -0.407 1.00 92.88 87 GLU A N 1
ATOM 698 C CA . GLU A 1 87 ? 3.651 5.777 -0.084 1.00 92.88 87 GLU A CA 1
ATOM 699 C C . GLU A 1 87 ? 3.837 4.590 0.873 1.00 92.88 87 GLU A C 1
ATOM 701 O O . GLU A 1 87 ? 4.685 3.724 0.656 1.00 92.88 87 GLU A O 1
ATOM 706 N N . ILE A 1 88 ? 2.985 4.488 1.896 1.00 95.00 88 ILE A N 1
ATOM 707 C CA . ILE A 1 88 ? 3.013 3.362 2.836 1.00 95.00 88 ILE A CA 1
ATOM 708 C C . ILE A 1 88 ? 2.708 2.035 2.121 1.00 95.00 88 ILE A C 1
ATOM 710 O O . ILE A 1 88 ? 3.391 1.042 2.369 1.00 95.00 88 ILE A O 1
ATOM 714 N N . LEU A 1 89 ? 1.706 2.000 1.235 1.00 96.25 89 LEU A N 1
ATOM 715 C CA . LEU A 1 89 ? 1.312 0.782 0.520 1.00 96.25 89 LEU A CA 1
ATOM 716 C C . LEU A 1 89 ? 2.382 0.311 -0.462 1.00 96.25 89 LEU A C 1
ATOM 718 O O . LEU A 1 89 ? 2.650 -0.885 -0.522 1.00 96.25 89 LEU A O 1
ATOM 722 N N . ILE A 1 90 ? 3.016 1.229 -1.194 1.00 94.00 90 ILE A N 1
ATOM 723 C CA . ILE A 1 90 ? 4.124 0.890 -2.097 1.00 94.00 90 ILE A CA 1
ATOM 724 C C . ILE A 1 90 ? 5.280 0.311 -1.288 1.00 94.00 90 ILE A C 1
ATOM 726 O O . ILE A 1 90 ? 5.787 -0.751 -1.634 1.00 94.00 90 ILE A O 1
ATOM 730 N N . GLY A 1 91 ? 5.649 0.971 -0.187 1.00 92.81 91 GLY A N 1
ATOM 731 C CA . GLY A 1 91 ? 6.707 0.512 0.705 1.00 92.81 91 GLY A CA 1
ATOM 732 C C . GLY A 1 91 ? 6.441 -0.875 1.289 1.00 92.81 91 GLY A C 1
ATOM 733 O O . GLY A 1 91 ? 7.335 -1.717 1.300 1.00 92.81 91 GLY A O 1
ATOM 734 N N . ALA A 1 92 ? 5.206 -1.137 1.724 1.00 95.38 92 ALA A N 1
ATOM 735 C CA . ALA A 1 92 ? 4.793 -2.456 2.198 1.00 95.38 92 ALA A CA 1
ATOM 736 C C . ALA A 1 92 ? 4.813 -3.511 1.079 1.00 95.38 92 ALA A C 1
ATOM 738 O O . ALA A 1 92 ? 5.108 -4.674 1.340 1.00 95.38 92 ALA A O 1
ATOM 739 N N . ALA A 1 93 ? 4.499 -3.118 -0.160 1.00 95.69 93 ALA A N 1
ATOM 740 C CA . ALA A 1 93 ? 4.394 -4.035 -1.290 1.00 95.69 93 ALA A CA 1
ATOM 741 C C . ALA A 1 93 ? 5.752 -4.500 -1.823 1.00 95.69 93 ALA A C 1
ATOM 743 O O . ALA A 1 93 ? 5.783 -5.506 -2.522 1.00 95.69 93 ALA A O 1
ATOM 7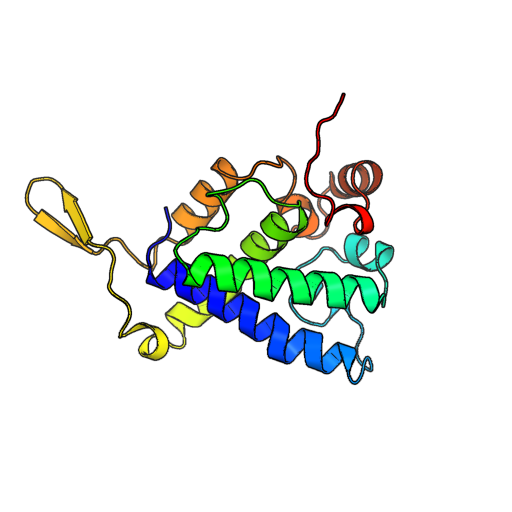44 N N . LEU A 1 94 ? 6.855 -3.804 -1.516 1.00 92.81 94 LEU A N 1
ATOM 745 C CA . LEU A 1 94 ? 8.176 -4.116 -2.079 1.00 92.81 94 LEU A CA 1
ATOM 746 C C . LEU A 1 94 ? 8.620 -5.556 -1.785 1.00 92.81 94 LEU A C 1
ATOM 748 O O . LEU A 1 94 ? 9.021 -6.255 -2.708 1.00 92.81 94 LEU A O 1
ATOM 752 N N . ASP A 1 95 ? 8.494 -6.007 -0.534 1.00 90.38 95 ASP A N 1
ATOM 753 C CA . ASP A 1 95 ? 8.907 -7.357 -0.118 1.00 90.38 95 ASP A CA 1
ATOM 754 C C . ASP A 1 95 ? 8.064 -8.445 -0.811 1.00 90.38 95 ASP A C 1
ATOM 756 O O . ASP A 1 95 ? 8.596 -9.384 -1.400 1.00 90.38 95 ASP A O 1
ATOM 760 N N . GLY A 1 96 ? 6.738 -8.264 -0.848 1.00 91.81 96 GLY A N 1
ATOM 761 C CA . GLY A 1 96 ? 5.835 -9.179 -1.554 1.00 91.81 96 GLY A CA 1
ATOM 762 C C . GLY A 1 96 ? 6.058 -9.187 -3.070 1.00 91.81 96 GLY A C 1
ATOM 763 O O . GLY A 1 96 ? 6.072 -10.246 -3.691 1.00 91.81 96 GLY A O 1
ATOM 764 N N . ALA A 1 97 ? 6.301 -8.021 -3.671 1.00 93.62 97 ALA A N 1
ATOM 765 C CA . ALA A 1 97 ? 6.591 -7.889 -5.095 1.00 93.62 97 ALA A CA 1
ATOM 766 C C . ALA A 1 97 ? 7.913 -8.570 -5.480 1.00 93.62 97 ALA A C 1
ATOM 768 O O . ALA A 1 97 ? 7.974 -9.238 -6.515 1.00 93.62 97 ALA A O 1
ATOM 769 N N . GLN A 1 98 ? 8.944 -8.441 -4.642 1.00 93.31 98 GLN A N 1
ATOM 770 C CA . GLN A 1 98 ? 10.193 -9.176 -4.802 1.00 93.31 98 GLN A CA 1
ATOM 771 C C . GLN A 1 98 ? 9.946 -10.687 -4.750 1.00 93.31 98 GLN A C 1
ATOM 773 O O . GLN A 1 98 ? 10.324 -11.393 -5.686 1.00 93.31 98 GLN A O 1
ATOM 778 N N . GLY A 1 99 ? 9.238 -11.168 -3.723 1.00 92.12 99 GLY A N 1
ATOM 779 C CA . GLY A 1 99 ? 8.886 -12.584 -3.593 1.00 92.12 99 GLY A CA 1
ATOM 780 C C . GLY A 1 99 ? 8.112 -13.117 -4.802 1.00 92.12 99 GLY A C 1
ATOM 781 O O . GLY A 1 99 ? 8.460 -14.161 -5.344 1.00 92.12 99 GLY A O 1
ATOM 782 N N . LEU A 1 100 ? 7.124 -12.370 -5.310 1.00 91.88 100 LEU A N 1
ATOM 783 C CA . LEU A 1 100 ? 6.375 -12.749 -6.516 1.00 91.88 100 LEU A CA 1
ATOM 784 C C . LEU A 1 100 ? 7.283 -12.919 -7.739 1.00 91.88 100 LEU A C 1
ATOM 786 O O . LEU A 1 100 ? 7.111 -13.870 -8.504 1.00 91.88 100 LEU A O 1
ATOM 790 N N . LEU A 1 101 ? 8.225 -11.997 -7.937 1.00 90.00 101 LEU A N 1
ATOM 791 C CA . LEU A 1 101 ? 9.156 -12.023 -9.061 1.00 90.00 101 LEU A CA 1
ATOM 792 C C . LEU A 1 101 ? 10.118 -13.222 -8.984 1.00 90.00 101 LEU A C 1
ATOM 794 O O . LEU A 1 101 ? 10.396 -13.851 -10.008 1.00 90.00 101 LEU A O 1
ATOM 798 N N . GLU A 1 102 ? 10.607 -13.537 -7.784 1.00 89.94 102 GLU A N 1
ATOM 799 C CA . GLU A 1 102 ? 11.529 -14.648 -7.525 1.00 89.94 102 GLU A CA 1
ATOM 800 C C . GLU A 1 102 ? 10.834 -16.016 -7.607 1.00 89.94 102 GLU A C 1
ATOM 802 O O . GLU A 1 102 ? 11.358 -16.944 -8.232 1.00 89.94 102 GLU A O 1
ATOM 807 N N . ASP A 1 103 ? 9.641 -16.134 -7.021 1.00 91.44 103 ASP A N 1
ATOM 808 C CA . ASP A 1 103 ? 8.928 -17.405 -6.875 1.00 91.44 103 ASP A CA 1
ATOM 809 C C . ASP A 1 103 ? 8.108 -17.786 -8.115 1.00 91.44 103 ASP A C 1
ATOM 811 O O . ASP A 1 103 ? 7.894 -18.975 -8.368 1.00 91.44 103 ASP A O 1
ATOM 815 N N . MET A 1 104 ? 7.640 -16.801 -8.894 1.00 91.25 104 MET A N 1
ATOM 816 C CA . MET A 1 104 ? 6.773 -17.013 -10.066 1.00 91.25 104 MET A CA 1
ATOM 817 C C . MET A 1 104 ? 7.278 -16.281 -11.325 1.00 91.25 104 MET A C 1
ATOM 819 O O . MET A 1 104 ? 6.529 -15.517 -11.953 1.00 91.25 104 MET A O 1
ATOM 823 N N . PRO A 1 105 ? 8.534 -16.505 -11.760 1.00 88.19 105 PRO A N 1
ATOM 824 C CA . PRO A 1 105 ? 9.149 -15.779 -12.876 1.00 88.19 105 PRO A CA 1
ATOM 825 C C . PRO A 1 105 ? 8.378 -15.923 -14.203 1.00 88.19 105 PRO A C 1
ATOM 827 O O . PRO A 1 105 ? 8.438 -15.050 -15.076 1.00 88.19 105 PRO A O 1
ATOM 830 N N . GLU A 1 106 ? 7.605 -16.995 -14.380 1.00 90.19 106 GLU A N 1
ATOM 831 C CA . GLU A 1 106 ? 6.765 -17.224 -15.557 1.00 90.19 106 GLU A CA 1
ATOM 832 C C . GLU A 1 106 ? 5.667 -16.170 -15.752 1.00 90.19 106 GLU A C 1
ATOM 834 O O . GLU A 1 106 ? 5.275 -15.917 -16.898 1.00 90.19 106 GLU A O 1
ATOM 839 N N . LEU A 1 107 ? 5.206 -15.520 -14.677 1.00 88.81 107 LEU A N 1
ATOM 840 C CA . LEU A 1 107 ? 4.235 -14.422 -14.755 1.00 88.81 107 LEU A CA 1
ATOM 841 C C . LEU A 1 107 ? 4.830 -13.190 -15.452 1.00 88.81 107 LEU A C 1
ATOM 843 O O . LEU A 1 107 ? 4.103 -12.407 -16.065 1.00 88.81 107 LEU A O 1
ATOM 847 N N . PHE A 1 108 ? 6.157 -13.065 -15.430 1.00 88.94 108 PHE A N 1
ATOM 848 C CA . PHE A 1 108 ? 6.907 -11.904 -15.908 1.00 88.94 108 PHE A CA 1
ATOM 849 C C . PHE A 1 108 ? 7.621 -12.158 -17.237 1.00 88.94 108 PHE A C 1
ATOM 851 O O . PHE A 1 108 ? 8.103 -11.221 -17.870 1.00 88.94 108 PHE A O 1
ATOM 858 N N . ALA A 1 109 ? 7.641 -13.403 -17.721 1.00 85.31 109 ALA A N 1
ATOM 859 C CA . ALA A 1 109 ? 8.385 -13.808 -18.917 1.00 85.31 109 ALA A CA 1
ATOM 860 C C . ALA A 1 109 ? 8.007 -13.034 -20.197 1.00 85.31 109 ALA A C 1
ATOM 862 O O . ALA A 1 109 ? 8.799 -12.949 -21.133 1.00 85.31 109 ALA A O 1
ATOM 863 N N . LYS A 1 110 ? 6.790 -12.480 -20.262 1.00 85.94 110 LYS A N 1
ATOM 864 C CA . LYS A 1 110 ? 6.308 -11.674 -21.401 1.00 85.94 110 LYS A CA 1
ATOM 865 C C . LYS A 1 110 ? 6.565 -10.178 -21.246 1.00 85.94 110 LYS A C 1
ATOM 867 O O . LYS A 1 110 ? 6.330 -9.428 -22.191 1.00 85.94 110 LYS A O 1
ATOM 872 N N . ILE A 1 111 ? 6.998 -9.747 -20.068 1.00 85.81 111 ILE A N 1
ATOM 873 C CA . ILE A 1 111 ? 7.279 -8.351 -19.773 1.00 85.81 111 ILE A CA 1
ATOM 874 C C . ILE A 1 111 ? 8.726 -8.078 -20.191 1.00 85.81 111 ILE A C 1
ATOM 876 O O . ILE A 1 111 ? 9.621 -8.843 -19.804 1.00 85.81 111 ILE A O 1
ATOM 880 N N . PRO A 1 112 ? 8.971 -7.027 -20.991 1.00 81.56 112 PRO A N 1
ATOM 881 C CA . PRO A 1 112 ? 10.320 -6.655 -21.391 1.00 81.56 112 PRO A CA 1
ATOM 882 C C . PRO A 1 112 ? 11.225 -6.436 -20.175 1.00 81.56 112 PRO A C 1
ATOM 884 O O . PRO A 1 112 ? 10.814 -5.791 -19.206 1.00 81.56 112 PRO A O 1
ATOM 887 N N . SER A 1 113 ? 12.452 -6.952 -20.243 1.00 78.81 113 SER A N 1
ATOM 888 C CA . SER A 1 113 ? 13.533 -6.503 -19.367 1.00 78.81 113 SER A CA 1
ATOM 889 C C . SER A 1 113 ? 13.872 -5.046 -19.688 1.00 78.81 113 SER A C 1
ATOM 891 O O . SER A 1 113 ? 13.544 -4.518 -20.757 1.00 78.81 113 SER A O 1
ATOM 893 N N . ARG A 1 114 ? 14.492 -4.360 -18.730 1.00 77.19 114 ARG A N 1
ATOM 894 C CA . ARG A 1 114 ? 15.032 -3.025 -18.961 1.00 77.19 114 ARG A CA 1
ATOM 895 C C . ARG A 1 114 ? 16.467 -3.159 -19.462 1.00 77.19 114 ARG A C 1
ATOM 897 O O . ARG A 1 114 ? 17.307 -3.694 -18.753 1.00 77.19 114 ARG A O 1
ATOM 904 N N . ASP A 1 115 ? 16.755 -2.597 -20.629 1.00 70.06 115 ASP A N 1
ATOM 905 C CA . ASP A 1 115 ? 18.117 -2.567 -21.163 1.00 70.06 115 ASP A CA 1
ATOM 906 C C . ASP A 1 115 ? 18.890 -1.342 -20.646 1.00 70.06 115 ASP A C 1
ATOM 908 O O . ASP A 1 115 ? 18.381 -0.215 -20.622 1.00 70.06 115 ASP A O 1
ATOM 912 N N . GLY A 1 116 ? 20.138 -1.562 -20.243 1.00 63.41 116 GLY A N 1
ATOM 913 C CA . GLY A 1 116 ? 21.153 -0.551 -19.969 1.00 63.41 116 GLY A CA 1
ATOM 914 C C . GLY A 1 116 ? 22.232 -0.553 -21.053 1.00 63.41 116 GLY A C 1
ATOM 915 O O . GLY A 1 116 ? 22.504 -1.578 -21.675 1.00 63.41 116 GLY A O 1
ATOM 916 N N . ILE A 1 117 ? 22.846 0.609 -21.294 1.00 63.56 117 ILE A N 1
ATOM 917 C CA . ILE A 1 117 ? 24.020 0.746 -22.168 1.00 63.56 117 ILE A CA 1
ATOM 918 C C . ILE A 1 117 ? 25.136 1.388 -21.350 1.00 63.56 117 ILE A C 1
ATOM 920 O O . ILE A 1 117 ? 24.952 2.485 -20.816 1.00 63.56 117 ILE A O 1
ATOM 924 N N . PHE A 1 118 ? 26.285 0.723 -21.252 1.00 63.41 118 PHE A N 1
ATOM 925 C CA . PHE A 1 118 ? 27.490 1.256 -20.615 1.00 63.41 118 PHE A CA 1
ATOM 926 C C . PHE A 1 118 ? 28.706 0.835 -21.436 1.00 63.41 118 PHE A C 1
ATOM 928 O O . PHE A 1 118 ? 28.861 -0.340 -21.736 1.00 63.41 118 PHE A O 1
ATOM 935 N N . ASP A 1 119 ? 29.536 1.808 -21.821 1.00 73.00 119 ASP A N 1
ATOM 936 C CA . ASP A 1 119 ? 30.723 1.607 -22.671 1.00 73.00 119 ASP A CA 1
ATOM 937 C C . ASP A 1 119 ? 30.447 0.779 -23.947 1.00 73.00 119 ASP A C 1
ATOM 939 O O . ASP A 1 119 ? 31.132 -0.191 -24.244 1.00 73.00 119 ASP A O 1
ATOM 943 N N . ASP A 1 120 ? 29.386 1.144 -24.681 1.00 72.94 120 ASP A N 1
ATOM 944 C CA . ASP A 1 120 ? 28.906 0.459 -25.896 1.00 72.94 120 ASP A CA 1
ATOM 945 C C . ASP A 1 120 ? 28.489 -1.022 -25.710 1.00 72.94 120 ASP A C 1
ATOM 947 O O . ASP A 1 120 ? 28.154 -1.701 -26.686 1.00 72.94 120 ASP A O 1
ATOM 951 N N . GLU A 1 121 ? 28.419 -1.517 -24.469 1.00 65.75 121 GLU A N 1
ATOM 952 C CA . GLU A 1 121 ? 27.879 -2.832 -24.121 1.00 65.75 121 GLU A CA 1
ATOM 953 C C . GLU A 1 121 ? 26.433 -2.721 -23.610 1.00 65.75 121 GLU A C 1
ATOM 955 O O . GLU A 1 121 ? 26.102 -1.894 -22.755 1.00 65.75 121 GLU A O 1
ATOM 960 N N . HIS A 1 122 ? 25.558 -3.577 -24.146 1.00 65.81 122 HIS A N 1
ATOM 961 C CA . HIS A 1 122 ? 24.193 -3.751 -23.656 1.00 65.81 122 HIS A CA 1
ATOM 962 C C . HIS A 1 122 ? 24.195 -4.735 -22.486 1.00 65.81 122 HIS A C 1
ATOM 964 O O . HIS A 1 122 ? 24.640 -5.873 -22.643 1.00 65.81 122 HIS A O 1
ATOM 970 N N . PHE A 1 123 ? 23.659 -4.323 -21.343 1.00 62.66 123 PHE A N 1
ATOM 971 C CA . PHE A 1 123 ? 23.428 -5.197 -20.195 1.00 62.66 123 PHE A CA 1
ATOM 972 C C . PHE A 1 123 ? 21.978 -5.068 -19.740 1.00 62.66 123 PHE A C 1
ATOM 974 O O . PHE A 1 123 ? 21.382 -3.997 -19.835 1.00 62.66 123 PHE A O 1
ATOM 981 N N . GLU A 1 124 ? 21.396 -6.160 -19.258 1.00 67.00 124 GLU A N 1
ATOM 982 C CA . GLU A 1 124 ? 20.076 -6.111 -18.637 1.00 67.00 124 GLU A CA 1
ATOM 983 C C . GLU A 1 124 ? 20.220 -5.439 -17.267 1.00 67.00 124 GLU A C 1
ATOM 985 O O . GLU A 1 124 ? 21.082 -5.814 -16.470 1.00 67.00 124 GLU A O 1
ATOM 990 N N . ILE A 1 125 ? 19.417 -4.407 -17.011 1.00 69.00 125 ILE A N 1
ATOM 991 C CA . ILE A 1 125 ? 19.300 -3.821 -15.676 1.00 69.00 125 ILE A CA 1
ATOM 992 C C . ILE A 1 125 ? 18.500 -4.807 -14.835 1.00 69.00 125 ILE A C 1
ATOM 994 O O . ILE A 1 125 ? 17.389 -5.185 -15.214 1.00 69.00 125 ILE A O 1
ATOM 998 N N . GLY A 1 126 ? 19.111 -5.213 -13.726 1.00 66.12 126 GLY A N 1
ATOM 999 C CA . GLY A 1 126 ? 18.667 -6.297 -12.874 1.00 66.12 126 GLY A CA 1
ATOM 1000 C C . GLY A 1 126 ? 17.267 -6.085 -12.318 1.00 66.12 126 GLY A C 1
ATOM 1001 O O . GLY A 1 126 ? 16.975 -5.067 -11.688 1.00 66.12 126 GLY A O 1
ATOM 1002 N N . ASP A 1 127 ? 16.393 -7.071 -12.526 1.00 79.06 127 ASP A N 1
ATOM 1003 C CA . ASP A 1 127 ? 15.132 -7.151 -11.789 1.00 79.06 127 ASP A CA 1
ATOM 1004 C C . ASP A 1 127 ? 15.369 -7.546 -10.310 1.00 79.06 127 ASP A C 1
ATOM 1006 O O . ASP A 1 127 ? 14.443 -7.477 -9.506 1.00 79.06 127 ASP A O 1
ATOM 1010 N N . ASP A 1 128 ? 16.605 -7.916 -9.953 1.00 80.38 128 ASP A N 1
ATOM 1011 C CA . ASP A 1 128 ? 17.104 -8.298 -8.627 1.00 80.38 128 ASP A CA 1
ATOM 1012 C C . ASP A 1 128 ? 17.589 -7.117 -7.764 1.00 80.38 128 ASP A C 1
ATOM 1014 O O . ASP A 1 128 ? 17.730 -7.272 -6.551 1.00 80.38 128 ASP A O 1
ATOM 1018 N N . ASP A 1 129 ? 17.769 -5.920 -8.336 1.00 84.62 129 ASP A N 1
ATOM 1019 C CA . ASP A 1 129 ? 18.242 -4.717 -7.628 1.00 84.62 129 ASP A CA 1
ATOM 1020 C C . ASP A 1 129 ? 17.142 -4.043 -6.762 1.00 84.62 129 ASP A C 1
ATOM 1022 O O . ASP A 1 129 ? 16.899 -2.832 -6.839 1.00 84.62 129 ASP A O 1
ATOM 1026 N N . TRP A 1 130 ? 16.446 -4.812 -5.919 1.00 86.56 130 TRP A N 1
ATOM 1027 C CA . TRP A 1 130 ? 15.363 -4.312 -5.057 1.00 86.56 130 TRP A CA 1
ATOM 1028 C C . TRP A 1 130 ? 15.838 -3.333 -3.979 1.00 86.56 130 TRP A C 1
ATOM 1030 O O . TRP A 1 130 ? 15.109 -2.398 -3.644 1.00 86.56 130 TRP A O 1
ATOM 1040 N N . ASP A 1 131 ? 17.084 -3.455 -3.516 1.00 84.19 131 ASP A N 1
ATOM 1041 C CA . ASP A 1 131 ? 17.693 -2.475 -2.607 1.00 84.19 131 ASP A CA 1
ATOM 1042 C C . ASP A 1 131 ? 17.762 -1.082 -3.258 1.00 84.19 131 ASP A C 1
ATOM 1044 O O . ASP A 1 131 ? 17.404 -0.077 -2.643 1.00 84.19 131 ASP A O 1
ATOM 1048 N N . VAL A 1 132 ? 18.120 -1.013 -4.546 1.00 83.50 132 VAL A N 1
ATOM 1049 C CA . VAL A 1 132 ? 18.168 0.243 -5.318 1.00 83.50 132 VAL A CA 1
ATOM 1050 C C . VAL A 1 132 ? 16.762 0.798 -5.555 1.00 83.50 132 VAL A C 1
ATOM 1052 O O . VAL A 1 132 ? 16.563 2.016 -5.626 1.00 83.50 132 VAL A O 1
ATOM 1055 N N . VAL A 1 133 ? 15.763 -0.076 -5.689 1.00 84.06 133 VAL A N 1
ATOM 1056 C CA . VAL A 1 133 ? 14.354 0.327 -5.771 1.00 84.06 133 VAL A CA 1
ATOM 1057 C C . VAL A 1 133 ? 13.900 0.948 -4.457 1.00 84.06 133 VAL A C 1
ATOM 1059 O O . VAL A 1 133 ? 13.315 2.028 -4.489 1.00 84.06 133 VAL A O 1
ATOM 1062 N N . ALA A 1 134 ? 14.202 0.316 -3.323 1.00 84.31 134 ALA A N 1
ATOM 1063 C CA . ALA A 1 134 ? 13.845 0.812 -1.999 1.00 8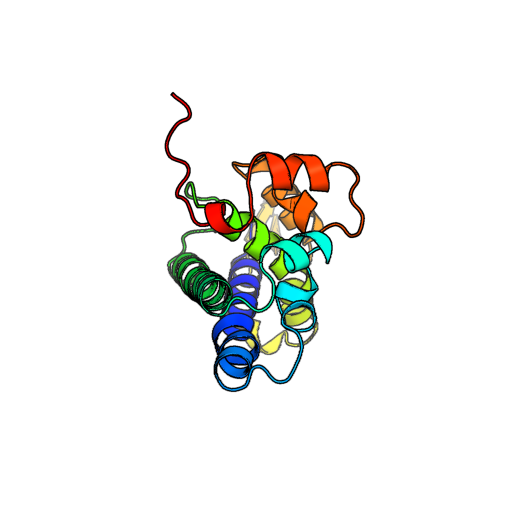4.31 134 ALA A CA 1
ATOM 1064 C C . ALA A 1 134 ? 14.549 2.139 -1.668 1.00 84.31 134 ALA A C 1
ATOM 1066 O O . ALA A 1 134 ? 13.906 3.067 -1.176 1.00 84.31 134 ALA A O 1
ATOM 1067 N N . GLU A 1 135 ? 15.841 2.271 -1.984 1.00 83.69 135 GLU A N 1
ATOM 1068 C CA . GLU A 1 135 ? 16.581 3.532 -1.841 1.00 83.69 135 GLU A CA 1
ATOM 1069 C C . GLU A 1 135 ? 15.995 4.629 -2.733 1.00 83.69 135 GLU A C 1
ATOM 1071 O O . GLU A 1 135 ? 15.669 5.714 -2.255 1.00 83.69 135 GLU A O 1
ATOM 1076 N N . GLY A 1 136 ? 15.772 4.327 -4.015 1.00 81.00 136 GLY A N 1
ATOM 1077 C CA . GLY A 1 136 ? 15.156 5.273 -4.941 1.00 81.00 136 GLY A CA 1
ATOM 1078 C C . GLY A 1 136 ? 13.734 5.662 -4.534 1.00 81.00 136 GLY A C 1
ATOM 1079 O O . GLY A 1 136 ? 13.319 6.792 -4.777 1.00 81.00 136 GLY A O 1
ATOM 1080 N N . PHE A 1 137 ? 12.994 4.749 -3.903 1.00 83.06 137 PHE A N 1
ATOM 1081 C CA . PHE A 1 137 ? 11.678 5.028 -3.348 1.00 83.06 137 PHE A CA 1
ATOM 1082 C C . PHE A 1 137 ? 11.776 5.978 -2.153 1.00 83.06 137 PHE A C 1
ATOM 1084 O O . PHE A 1 137 ? 11.084 6.994 -2.130 1.00 83.06 137 PHE A O 1
ATOM 1091 N N . ARG A 1 138 ? 12.698 5.724 -1.217 1.00 82.88 138 ARG A N 1
ATOM 1092 C CA . ARG A 1 138 ? 12.951 6.619 -0.080 1.00 82.88 138 ARG A CA 1
ATOM 1093 C C . ARG A 1 138 ? 13.308 8.039 -0.533 1.00 82.88 138 ARG A C 1
ATOM 1095 O O . ARG A 1 138 ? 12.794 8.985 0.053 1.00 82.88 138 ARG A O 1
ATOM 1102 N N . ASP A 1 139 ? 14.130 8.181 -1.571 1.00 81.94 139 ASP A N 1
ATOM 1103 C CA . ASP A 1 139 ? 14.551 9.486 -2.101 1.00 81.94 139 ASP A CA 1
ATOM 1104 C C . ASP A 1 139 ? 13.432 10.242 -2.838 1.00 81.94 139 ASP A C 1
ATOM 1106 O O . ASP A 1 139 ? 13.469 11.471 -2.928 1.00 81.94 139 ASP A O 1
ATOM 1110 N N . ALA A 1 140 ? 12.456 9.523 -3.400 1.00 80.38 140 ALA A N 1
ATOM 1111 C CA . ALA A 1 140 ? 11.387 10.099 -4.213 1.00 80.38 140 ALA A CA 1
ATOM 1112 C C . ALA A 1 140 ? 10.099 10.403 -3.430 1.00 80.38 140 ALA A C 1
ATOM 1114 O O . ALA A 1 140 ? 9.270 11.176 -3.916 1.00 80.38 140 ALA A O 1
ATOM 1115 N N . CYS A 1 141 ? 9.914 9.806 -2.249 1.00 79.44 141 CYS A N 1
ATOM 1116 C CA . CYS A 1 141 ? 8.741 10.051 -1.414 1.00 79.44 141 CYS A CA 1
ATOM 1117 C C . CYS A 1 141 ? 8.622 11.524 -1.010 1.00 79.44 141 CYS A C 1
ATOM 1119 O O . CYS A 1 141 ? 9.593 12.178 -0.627 1.00 79.44 141 CYS A O 1
ATOM 1121 N N . GLY A 1 142 ? 7.396 12.043 -1.054 1.00 71.56 142 GLY A N 1
ATOM 1122 C CA . GLY A 1 142 ? 7.080 13.395 -0.606 1.00 71.56 142 GLY A CA 1
ATOM 1123 C C . GLY A 1 142 ? 6.982 13.511 0.916 1.00 71.56 142 GLY A C 1
ATOM 1124 O O . GLY A 1 142 ? 7.088 14.620 1.448 1.00 71.56 142 GLY A O 1
ATOM 1125 N N . SER A 1 143 ? 6.773 12.396 1.622 1.00 76.56 143 SER A N 1
ATOM 1126 C CA . SER A 1 143 ? 6.735 12.362 3.086 1.00 76.56 143 SER A CA 1
ATOM 1127 C C . SER A 1 143 ? 8.002 11.762 3.683 1.00 76.56 143 SER A C 1
ATOM 1129 O O . SER A 1 143 ? 8.330 10.615 3.416 1.00 76.56 143 SER A O 1
ATOM 1131 N N . ASP A 1 144 ? 8.641 12.472 4.610 1.00 75.19 144 ASP A N 1
ATOM 1132 C CA . ASP A 1 144 ? 9.825 11.967 5.325 1.00 75.19 144 ASP A CA 1
ATOM 1133 C C . ASP A 1 144 ? 9.525 10.791 6.289 1.00 75.19 144 ASP A C 1
ATOM 1135 O O . ASP A 1 144 ? 10.442 10.223 6.878 1.00 75.19 144 ASP A O 1
ATOM 1139 N N 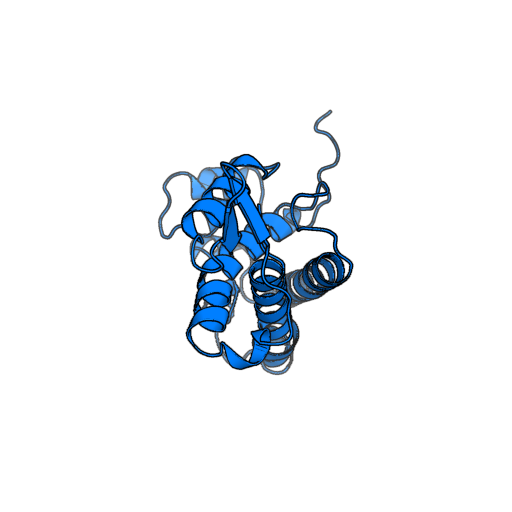. ASP A 1 145 ? 8.251 10.454 6.532 1.00 83.56 145 ASP A N 1
ATOM 1140 C CA . ASP A 1 145 ? 7.809 9.538 7.593 1.00 83.56 145 ASP A CA 1
ATOM 1141 C C . ASP A 1 145 ? 7.019 8.305 7.118 1.00 83.56 145 ASP A C 1
ATOM 1143 O O . ASP A 1 145 ? 6.491 7.571 7.958 1.00 83.56 145 ASP A O 1
ATOM 1147 N N . TRP A 1 146 ? 6.961 8.030 5.809 1.00 89.50 146 TRP A N 1
ATOM 1148 C CA . TRP A 1 146 ? 6.165 6.923 5.250 1.00 89.50 146 TRP A CA 1
ATOM 1149 C C . TRP A 1 146 ? 6.590 5.532 5.750 1.00 89.50 146 TRP A C 1
ATOM 1151 O O . TRP A 1 146 ? 5.754 4.646 5.895 1.00 89.50 146 TRP A O 1
ATOM 1161 N N . GLU A 1 147 ? 7.874 5.325 6.052 1.00 92.19 147 GLU A N 1
ATOM 1162 C CA . GLU A 1 147 ? 8.404 4.023 6.490 1.00 92.19 147 GLU A CA 1
ATOM 1163 C C . GLU A 1 147 ? 8.140 3.746 7.980 1.00 92.19 147 GLU A C 1
ATOM 1165 O O . GLU A 1 147 ? 8.085 2.595 8.420 1.00 92.19 147 GLU A O 1
ATOM 1170 N N . ILE A 1 148 ? 7.910 4.797 8.775 1.00 94.56 148 ILE A N 1
ATOM 1171 C CA . ILE A 1 148 ? 7.758 4.698 10.233 1.00 94.56 148 ILE A CA 1
ATOM 1172 C C . ILE A 1 148 ? 6.572 3.801 10.645 1.00 94.56 148 ILE A C 1
ATOM 1174 O O . ILE A 1 148 ? 6.743 3.008 11.575 1.00 94.56 148 ILE A O 1
ATOM 1178 N N . PRO A 1 149 ? 5.388 3.877 10.002 1.00 95.62 149 PRO A N 1
ATOM 1179 C CA . PRO A 1 149 ? 4.283 2.945 10.226 1.00 95.62 149 PRO A CA 1
ATOM 1180 C C . PRO A 1 149 ? 4.592 1.469 9.966 1.00 95.62 149 PRO A C 1
ATOM 1182 O O . PRO A 1 149 ? 3.902 0.623 10.531 1.00 95.62 149 PRO A O 1
ATOM 1185 N N . LEU A 1 150 ? 5.590 1.148 9.140 1.00 95.12 150 LEU A N 1
ATOM 1186 C CA . LEU A 1 150 ? 5.931 -0.229 8.760 1.00 95.12 150 LEU A CA 1
ATOM 1187 C C . LEU A 1 150 ? 6.963 -0.856 9.711 1.00 95.12 150 LEU A C 1
ATOM 1189 O O . LEU A 1 150 ? 7.051 -2.075 9.852 1.00 95.12 150 LEU A O 1
ATOM 1193 N N . TRP A 1 151 ? 7.732 -0.034 10.424 1.00 93.81 151 TRP A N 1
ATOM 1194 C CA . TRP A 1 151 ? 8.755 -0.505 11.352 1.00 93.81 151 TRP A CA 1
ATOM 1195 C C . TRP A 1 151 ? 8.197 -0.818 12.739 1.00 93.81 151 TRP A C 1
ATOM 1197 O O . TRP A 1 151 ? 7.804 0.069 13.506 1.00 93.81 151 TRP A O 1
ATOM 1207 N N . LYS A 1 152 ? 8.238 -2.104 13.108 1.00 91.69 152 LYS A N 1
ATOM 1208 C CA . LYS A 1 152 ? 7.763 -2.5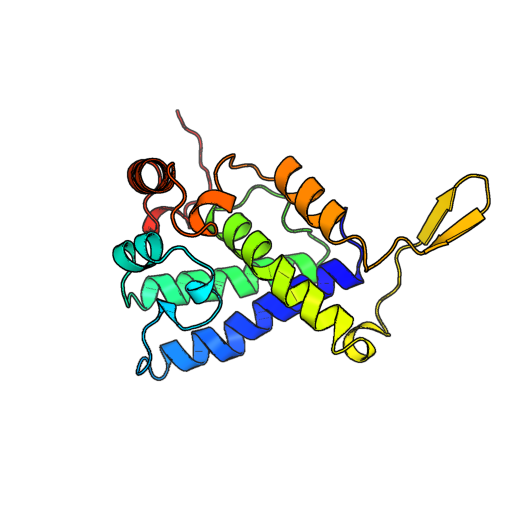70 14.415 1.00 91.69 152 LYS A CA 1
ATOM 1209 C C . LYS A 1 152 ? 8.520 -1.872 15.551 1.00 91.69 152 LYS A C 1
ATOM 1211 O O . LYS A 1 152 ? 9.747 -1.880 15.613 1.00 91.69 152 LYS A O 1
ATOM 1216 N N . TRP A 1 153 ? 7.766 -1.303 16.483 1.00 92.06 153 TRP A N 1
ATOM 1217 C CA . TRP A 1 153 ? 8.247 -0.598 17.671 1.00 92.06 153 TRP A CA 1
ATOM 1218 C C . TRP A 1 153 ? 9.107 0.639 17.388 1.00 92.06 153 TRP A C 1
ATOM 1220 O O . TRP A 1 153 ? 9.855 1.077 18.264 1.00 92.06 153 TRP A O 1
ATOM 1230 N N . HIS A 1 154 ? 8.952 1.275 16.219 1.00 95.19 154 HIS A N 1
ATOM 1231 C CA . HIS A 1 154 ? 9.698 2.493 15.913 1.00 95.19 154 HIS A CA 1
ATOM 1232 C C . HIS A 1 154 ? 9.439 3.603 16.960 1.00 95.19 154 HIS A C 1
ATOM 1234 O O . HIS A 1 154 ? 8.272 3.873 17.294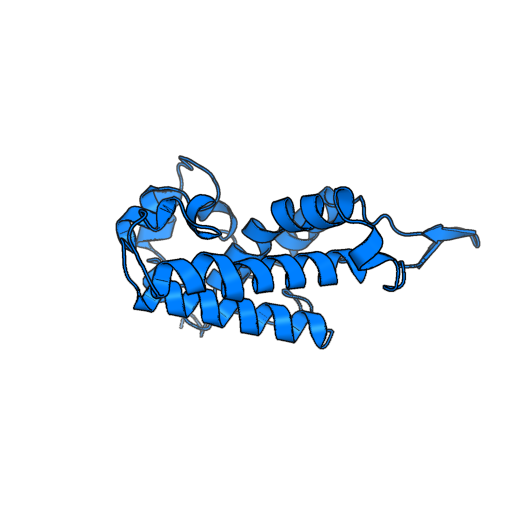 1.00 95.19 154 HIS A O 1
ATOM 1240 N N . PRO A 1 155 ? 10.490 4.258 17.499 1.00 95.31 155 PRO A N 1
ATOM 1241 C CA . PRO A 1 155 ? 10.365 5.228 18.590 1.00 95.31 155 PRO A CA 1
ATOM 1242 C C . PRO A 1 155 ? 9.653 6.520 18.182 1.00 95.31 155 PRO A C 1
ATOM 1244 O O . PRO A 1 155 ? 9.044 7.167 19.032 1.00 95.31 155 PRO A O 1
ATOM 1247 N N . LEU A 1 156 ? 9.691 6.889 16.898 1.00 94.88 156 LEU A 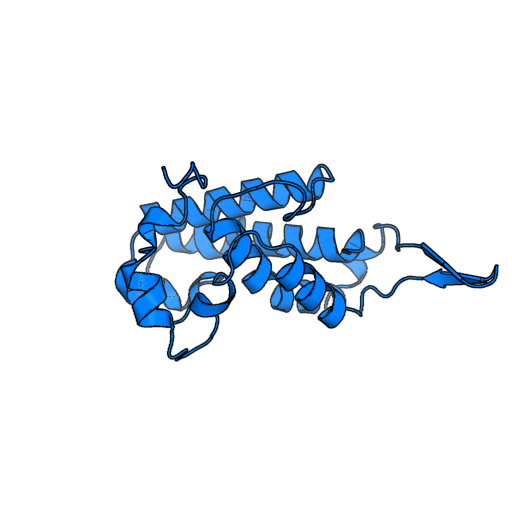N 1
ATOM 1248 C CA . LEU A 1 156 ? 9.017 8.092 16.399 1.00 94.88 156 LEU A CA 1
ATOM 1249 C C . LEU A 1 156 ? 7.547 7.858 16.034 1.00 94.88 156 LEU A C 1
ATOM 1251 O O . LEU A 1 156 ? 6.820 8.828 15.830 1.00 94.88 156 LEU A O 1
ATOM 1255 N N . LEU A 1 157 ? 7.079 6.604 15.996 1.00 95.75 157 LEU A N 1
ATOM 1256 C CA . LEU A 1 157 ? 5.705 6.303 15.591 1.00 95.75 157 LEU A CA 1
ATOM 1257 C C . LEU A 1 157 ? 4.641 7.049 16.423 1.00 95.75 157 LEU A C 1
ATOM 1259 O O . LEU A 1 157 ? 3.726 7.602 15.818 1.00 95.75 157 LEU A O 1
ATOM 1263 N N . PRO A 1 158 ? 4.738 7.162 17.767 1.00 95.38 158 PRO A N 1
ATOM 1264 C CA . PRO A 1 158 ? 3.751 7.921 18.541 1.00 95.38 158 PRO A CA 1
ATOM 1265 C C . PRO A 1 158 ? 3.634 9.388 18.108 1.00 95.38 158 PRO A C 1
ATOM 1267 O O . PRO A 1 158 ? 2.546 9.964 18.123 1.00 95.38 158 PRO A O 1
ATOM 1270 N N . TRP A 1 159 ? 4.748 9.998 17.701 1.00 93.94 159 TRP A N 1
ATOM 1271 C CA . TRP A 1 159 ? 4.763 11.374 17.217 1.00 93.94 159 TRP A CA 1
ATOM 1272 C C . TRP A 1 159 ? 4.139 11.492 15.823 1.00 93.94 159 TRP A C 1
ATOM 1274 O O . TRP A 1 159 ? 3.322 12.389 15.612 1.00 93.94 159 TRP A O 1
ATOM 1284 N N . VAL A 1 160 ? 4.444 10.557 14.914 1.00 93.00 160 VAL A N 1
ATOM 1285 C CA . VAL A 1 160 ? 3.815 10.481 13.582 1.00 93.00 160 VAL A CA 1
ATOM 1286 C C . VAL A 1 160 ? 2.301 10.342 13.724 1.00 93.00 160 VAL A C 1
ATOM 1288 O O . VAL A 1 160 ? 1.566 11.168 13.194 1.00 93.00 160 VAL A O 1
ATOM 1291 N N . LEU A 1 161 ? 1.831 9.389 14.536 1.00 94.88 161 LEU A N 1
ATOM 1292 C CA . LEU A 1 161 ? 0.400 9.147 14.762 1.00 94.88 161 LEU A CA 1
ATOM 1293 C C . LEU A 1 161 ? -0.326 10.347 15.386 1.00 94.88 161 LEU A C 1
ATOM 1295 O O . LEU A 1 161 ? -1.501 10.568 15.107 1.00 94.88 161 LEU A O 1
ATOM 1299 N N . THR A 1 162 ? 0.368 11.147 16.202 1.00 93.75 162 THR A N 1
ATOM 1300 C CA . THR A 1 162 ? -0.197 12.380 16.775 1.00 93.75 162 THR A CA 1
ATOM 1301 C C . THR A 1 162 ? -0.334 13.486 15.725 1.00 93.75 162 THR A C 1
ATOM 1303 O O . THR A 1 162 ? -1.313 14.230 15.739 1.00 93.75 162 THR A O 1
ATOM 1306 N N . ARG A 1 163 ? 0.648 13.630 14.824 1.00 92.44 163 ARG A N 1
ATOM 1307 C CA . ARG A 1 163 ? 0.648 14.674 13.784 1.00 92.44 163 ARG A CA 1
ATOM 1308 C C . ARG A 1 163 ? -0.223 14.322 12.582 1.00 92.44 163 ARG A C 1
ATOM 1310 O O . ARG A 1 163 ? -0.810 15.218 11.985 1.00 92.44 163 ARG A O 1
ATOM 1317 N N . ARG A 1 164 ? -0.254 13.044 12.216 1.00 91.44 164 ARG A N 1
ATOM 1318 C CA . ARG A 1 164 ? -0.936 12.481 11.048 1.00 91.44 164 ARG A CA 1
ATOM 1319 C C . ARG A 1 164 ? -1.653 11.200 11.485 1.00 91.44 164 ARG A C 1
ATOM 1321 O O . ARG A 1 164 ? -1.102 10.109 11.326 1.00 91.44 164 ARG A O 1
ATOM 1328 N N . PRO A 1 165 ? -2.843 11.305 12.095 1.00 94.06 165 PRO A N 1
ATOM 1329 C CA . PRO A 1 165 ? -3.621 10.132 12.477 1.00 94.06 165 PRO A CA 1
ATOM 1330 C C . PRO A 1 165 ? -3.961 9.265 11.250 1.00 94.06 165 PRO A C 1
ATOM 1332 O O . PRO A 1 165 ? -4.210 9.824 10.186 1.00 94.06 165 PRO A O 1
ATOM 1335 N N . PRO A 1 166 ? -4.078 7.928 11.368 1.00 95.75 166 PRO A N 1
ATOM 1336 C CA . PRO A 1 166 ? -4.302 7.054 10.208 1.00 95.75 166 PRO A CA 1
ATOM 1337 C C . PRO A 1 166 ? -5.527 7.369 9.341 1.00 95.75 166 PRO A C 1
ATOM 1339 O O . PRO A 1 166 ? -5.559 7.047 8.156 1.00 95.75 166 PRO A O 1
ATOM 1342 N N . PHE A 1 167 ? -6.545 8.021 9.904 1.00 94.38 167 PHE A N 1
ATOM 1343 C CA . PHE A 1 167 ? -7.730 8.444 9.155 1.00 94.38 167 PHE A CA 1
ATOM 1344 C C . PHE A 1 167 ? -7.475 9.628 8.212 1.00 94.38 167 PHE A C 1
ATOM 1346 O O . PHE A 1 167 ? -8.251 9.811 7.281 1.00 94.38 167 PHE A O 1
ATOM 1353 N N . THR A 1 168 ? -6.402 10.399 8.415 1.00 94.12 168 THR A N 1
ATOM 1354 C CA . THR A 1 168 ? -6.005 11.512 7.533 1.00 94.12 168 THR A CA 1
ATOM 1355 C C . THR A 1 168 ? -5.025 11.065 6.448 1.00 94.12 168 THR A C 1
ATOM 1357 O O . THR A 1 168 ? -4.600 11.869 5.627 1.00 94.12 168 THR A O 1
ATOM 1360 N N . TRP A 1 169 ? -4.607 9.794 6.433 1.00 94.38 169 TRP A N 1
ATOM 1361 C CA . TRP A 1 169 ? -3.606 9.309 5.475 1.00 94.38 169 TRP A CA 1
ATOM 1362 C C . TRP A 1 169 ? -4.119 9.239 4.038 1.00 94.38 169 TRP A C 1
ATOM 1364 O O . TRP A 1 169 ? -3.300 9.137 3.133 1.00 94.38 169 TRP A O 1
ATOM 1374 N N . PHE A 1 170 ? -5.438 9.311 3.830 1.00 94.38 170 PHE A N 1
ATOM 1375 C CA . PHE A 1 170 ? -6.080 9.391 2.512 1.00 94.38 170 PHE A CA 1
ATOM 1376 C C . PHE A 1 170 ? -6.207 10.821 1.985 1.00 94.38 170 PHE A C 1
ATOM 1378 O O . PHE A 1 170 ? -6.588 11.007 0.827 1.00 94.38 170 PHE A O 1
ATOM 1385 N N . ASP A 1 171 ? -5.932 11.823 2.821 1.00 91.12 171 ASP A N 1
ATOM 1386 C CA . ASP A 1 171 ? -6.053 13.214 2.421 1.00 91.12 171 ASP A CA 1
ATOM 1387 C C . ASP A 1 171 ? -4.976 13.519 1.376 1.00 91.12 171 ASP A C 1
ATOM 1389 O O . ASP A 1 171 ? -3.785 13.271 1.582 1.00 91.12 171 ASP A O 1
ATOM 1393 N N . LEU A 1 172 ? -5.395 14.060 0.230 1.00 78.25 172 LEU A N 1
ATOM 1394 C CA . LEU A 1 172 ? -4.459 14.623 -0.735 1.00 78.25 172 LEU A CA 1
ATOM 1395 C C . LEU A 1 172 ? -3.741 15.772 -0.036 1.00 78.25 172 LEU A C 1
ATOM 1397 O O . LEU A 1 172 ? -4.405 16.679 0.466 1.00 78.25 172 LEU A O 1
ATOM 1401 N N . GLY A 1 173 ? -2.409 15.722 0.012 1.00 58.59 173 GLY A N 1
ATOM 1402 C CA . GLY A 1 173 ? -1.583 16.758 0.623 1.00 58.59 173 GLY A CA 1
ATOM 1403 C C . GLY A 1 173 ? -1.846 18.125 -0.011 1.00 58.59 173 GLY A C 1
ATOM 1404 O O . GLY A 1 173 ? -1.201 18.511 -0.980 1.00 58.59 173 GLY A O 1
ATOM 1405 N N . GLY A 1 174 ? -2.817 18.855 0.529 1.00 48.19 174 GLY A N 1
ATOM 1406 C CA . GLY A 1 174 ? -3.116 20.239 0.214 1.00 48.19 174 GLY A CA 1
ATOM 1407 C C . GLY A 1 174 ? -2.483 21.113 1.280 1.00 48.19 174 GLY A C 1
ATOM 1408 O O . GLY A 1 174 ? -2.988 21.167 2.393 1.00 48.19 174 GLY A O 1
ATOM 1409 N N . THR A 1 175 ? -1.355 21.728 0.919 1.00 40.06 175 THR A N 1
ATOM 1410 C CA . THR A 1 175 ? -0.778 22.954 1.493 1.00 40.06 175 THR A CA 1
ATOM 1411 C C . THR A 1 175 ? -1.049 23.199 2.978 1.00 40.06 175 THR A C 1
ATOM 1413 O O . THR A 1 175 ? -2.101 23.713 3.354 1.00 40.06 175 THR A O 1
ATOM 1416 N N . SER A 1 176 ? -0.033 22.970 3.812 1.00 33.75 176 SER A N 1
ATOM 1417 C CA . SER A 1 176 ? 0.136 23.814 4.994 1.00 33.75 176 SER A CA 1
ATOM 1418 C C . SER A 1 176 ? 0.206 25.272 4.517 1.00 33.75 176 SER A C 1
ATOM 1420 O O . SER A 1 176 ? 1.220 25.674 3.945 1.00 33.75 176 SER A O 1
ATOM 1422 N N . GLU A 1 177 ? -0.883 26.024 4.676 1.00 35.56 177 GLU A N 1
ATOM 1423 C CA . GLU A 1 177 ? -0.824 27.484 4.830 1.00 35.56 177 GLU A CA 1
ATOM 1424 C C . GLU A 1 177 ? -0.332 27.839 6.239 1.00 35.56 177 GLU A C 1
ATOM 1426 O O . GLU A 1 177 ? -0.700 27.123 7.203 1.00 35.56 177 GLU A O 1
#